Protein AF-A0A5I2CYE4-F1 (afdb_monomer)

Sequence (117 aa):
MRNYPQPGERWQHERGWTVTIIRLIEASPSVALVNPEFSCEVLIRHDSDNQLSSCPLAWFEQRYTHLFDAPLFKPSPAPKGGSGSLTLHPSVVFTRWRERSIRRSAEPDDSHYSKFL

Radius of gyration: 24.16 Å; Cα contacts (8 Å, |Δi|>4): 141; chains: 1; bounding box: 52×53×57 Å

pLDDT: mean 78.98, std 18.14, range [41.69, 98.0]

Structure (mmCIF, N/CA/C/O backbone):
data_AF-A0A5I2CYE4-F1
#
_entry.id   AF-A0A5I2CYE4-F1
#
loop_
_atom_site.group_PDB
_atom_site.id
_atom_site.type_symbol
_atom_site.label_atom_id
_atom_site.label_alt_id
_atom_site.label_comp_id
_atom_site.label_asym_id
_atom_site.label_entity_id
_atom_site.label_seq_id
_atom_site.pdbx_PDB_ins_code
_atom_site.Cartn_x
_atom_site.Cartn_y
_atom_site.Cartn_z
_atom_site.occupancy
_atom_site.B_iso_or_equiv
_atom_site.auth_seq_id
_atom_site.auth_comp_id
_atom_site.auth_asym_id
_atom_site.auth_atom_id
_atom_site.pdbx_PDB_model_num
ATOM 1 N N . MET A 1 1 ? 4.537 18.333 -12.032 1.00 48.41 1 MET A N 1
ATOM 2 C CA . MET A 1 1 ? 5.198 17.663 -10.892 1.00 48.41 1 MET A CA 1
ATOM 3 C C . MET A 1 1 ? 4.385 16.422 -10.586 1.00 48.41 1 MET A C 1
ATOM 5 O O . MET A 1 1 ? 3.169 16.542 -10.519 1.00 48.41 1 MET A O 1
ATOM 9 N N . ARG A 1 2 ? 5.008 15.243 -10.527 1.00 56.91 2 ARG A N 1
ATOM 10 C CA . ARG A 1 2 ? 4.302 13.997 -10.205 1.00 56.91 2 ARG A CA 1
ATOM 11 C C . ARG A 1 2 ? 4.117 13.970 -8.686 1.00 56.91 2 ARG A C 1
ATOM 13 O O . ARG A 1 2 ? 5.110 14.047 -7.969 1.00 56.91 2 ARG A O 1
ATOM 20 N N . ASN A 1 3 ? 2.874 13.958 -8.211 1.00 80.50 3 ASN A N 1
ATOM 21 C CA . ASN A 1 3 ? 2.599 13.861 -6.780 1.00 80.50 3 ASN A CA 1
ATOM 22 C C . ASN A 1 3 ? 2.731 12.395 -6.381 1.00 80.50 3 ASN A C 1
ATOM 24 O O . ASN A 1 3 ? 1.827 11.604 -6.632 1.00 80.50 3 ASN A O 1
ATOM 28 N N . TYR A 1 4 ? 3.884 12.035 -5.825 1.00 88.25 4 TYR A N 1
ATOM 29 C CA . TYR A 1 4 ? 4.082 10.707 -5.265 1.00 88.25 4 TYR A CA 1
ATOM 30 C C . TYR A 1 4 ? 3.306 10.547 -3.953 1.00 88.25 4 TYR A C 1
ATOM 32 O O . TYR A 1 4 ? 3.181 11.535 -3.220 1.00 88.25 4 TYR A O 1
ATOM 40 N N . PRO A 1 5 ? 2.839 9.326 -3.634 1.00 91.75 5 PRO A N 1
ATOM 41 C CA . PRO A 1 5 ? 2.148 9.058 -2.381 1.00 91.75 5 PRO A CA 1
ATOM 42 C C . PRO A 1 5 ? 3.047 9.392 -1.188 1.00 91.75 5 PRO A C 1
ATOM 44 O O . PRO A 1 5 ? 4.213 8.983 -1.132 1.00 91.75 5 PRO A O 1
ATOM 47 N N . GLN A 1 6 ? 2.511 10.149 -0.236 1.00 92.19 6 GLN A N 1
ATOM 48 C CA . GLN A 1 6 ? 3.245 10.616 0.935 1.00 92.19 6 GLN A CA 1
ATOM 49 C C . GLN A 1 6 ? 3.063 9.685 2.138 1.00 92.19 6 GLN A C 1
ATOM 51 O O . GLN A 1 6 ? 1.981 9.131 2.346 1.00 92.19 6 GLN A O 1
ATOM 56 N N . PRO A 1 7 ? 4.094 9.537 2.990 1.00 93.75 7 PRO A N 1
ATOM 57 C CA . PRO A 1 7 ? 3.971 8.852 4.272 1.00 93.75 7 PRO A CA 1
ATOM 58 C C . PRO A 1 7 ? 2.769 9.339 5.088 1.00 93.75 7 PRO A C 1
ATOM 60 O O . PRO A 1 7 ? 2.610 10.533 5.325 1.00 93.75 7 PRO A O 1
ATOM 63 N N . GLY A 1 8 ? 1.957 8.401 5.569 1.00 92.19 8 GLY A N 1
ATOM 64 C CA . GLY A 1 8 ? 0.776 8.659 6.388 1.00 92.19 8 GLY A CA 1
ATOM 65 C C . GLY A 1 8 ? -0.529 8.815 5.608 1.00 92.19 8 GLY A C 1
ATOM 66 O O . GLY A 1 8 ? -1.584 8.740 6.236 1.00 92.19 8 GLY A O 1
ATOM 67 N N . GLU A 1 9 ? -0.489 8.989 4.285 1.00 94.88 9 GLU A N 1
ATOM 68 C CA . GLU A 1 9 ? -1.700 8.991 3.458 1.00 94.88 9 GLU A CA 1
ATOM 69 C C . GLU A 1 9 ? -2.428 7.647 3.537 1.00 94.88 9 GLU A C 1
ATOM 71 O O . GLU A 1 9 ? -1.805 6.586 3.671 1.00 94.88 9 GLU A O 1
ATOM 76 N N . ARG A 1 10 ? -3.756 7.683 3.399 1.00 95.75 10 ARG A N 1
ATOM 77 C CA . ARG A 1 10 ? -4.596 6.488 3.277 1.00 95.75 10 ARG A CA 1
ATOM 78 C C . ARG A 1 10 ? -5.128 6.339 1.866 1.00 95.75 10 ARG A C 1
ATOM 80 O O . ARG A 1 10 ? -5.652 7.281 1.274 1.00 95.75 10 ARG A O 1
ATOM 87 N N . TRP A 1 11 ? -5.045 5.114 1.375 1.00 97.12 11 TRP A N 1
ATOM 88 C CA . TRP A 1 11 ? -5.422 4.726 0.026 1.00 97.12 11 TRP A CA 1
ATOM 89 C C . TRP A 1 11 ? -6.312 3.484 0.065 1.00 97.12 11 TRP A C 1
ATOM 91 O O . TRP A 1 11 ? -6.202 2.658 0.971 1.00 97.12 11 TRP A O 1
ATOM 101 N N . GLN A 1 12 ? -7.191 3.338 -0.922 1.00 97.31 12 GLN A N 1
ATOM 102 C CA . GLN A 1 12 ? -8.087 2.192 -1.061 1.00 97.31 12 GLN A CA 1
ATOM 103 C C . GLN A 1 12 ? -7.785 1.426 -2.338 1.00 97.31 12 GLN A C 1
ATOM 105 O O . GLN A 1 12 ? -7.728 2.012 -3.414 1.00 97.31 12 GLN A O 1
ATOM 110 N N . HIS A 1 13 ? -7.625 0.115 -2.221 1.00 97.19 13 HIS A N 1
ATOM 111 C CA . HIS A 1 13 ? -7.503 -0.768 -3.370 1.00 97.19 13 HIS A CA 1
ATOM 112 C C . HIS A 1 13 ? -8.848 -0.921 -4.088 1.00 97.19 1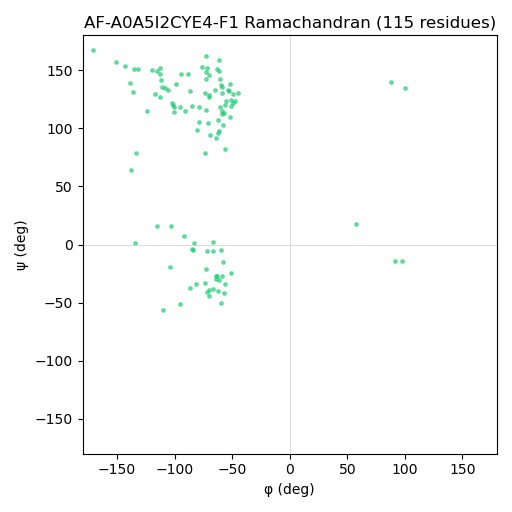3 HIS A C 1
ATOM 114 O O . HIS A 1 13 ? -9.895 -0.928 -3.444 1.00 97.19 13 HIS A O 1
ATOM 120 N N . GLU A 1 14 ? -8.834 -1.183 -5.394 1.00 96.62 14 GLU A N 1
ATOM 121 C CA . GLU A 1 14 ? -10.027 -1.478 -6.214 1.00 96.62 14 GLU A CA 1
ATOM 122 C C . GLU A 1 14 ? -10.945 -2.583 -5.641 1.00 96.62 14 GLU A C 1
ATOM 124 O O . GLU A 1 14 ? -12.141 -2.611 -5.913 1.00 96.62 14 GLU A O 1
ATOM 129 N N . ARG A 1 15 ? -10.404 -3.492 -4.819 1.00 95.50 15 ARG A N 1
ATOM 130 C CA . ARG A 1 15 ? -11.155 -4.575 -4.150 1.00 95.50 15 ARG A CA 1
ATOM 131 C C . ARG A 1 15 ? -11.677 -4.197 -2.755 1.00 95.50 15 ARG A C 1
ATOM 133 O O . ARG A 1 15 ? -12.174 -5.056 -2.036 1.00 95.50 15 ARG A O 1
ATOM 140 N N . GLY A 1 16 ? -11.548 -2.934 -2.358 1.00 95.06 16 GLY A N 1
ATOM 141 C CA . GLY A 1 16 ? -12.200 -2.354 -1.184 1.00 95.06 16 GLY A CA 1
ATOM 142 C C . GLY A 1 16 ? -11.359 -2.266 0.091 1.00 95.06 16 GLY A C 1
ATOM 143 O O . GLY A 1 16 ? -11.750 -1.524 0.991 1.00 95.06 16 GLY A O 1
ATOM 144 N N . TRP A 1 17 ? -10.213 -2.949 0.192 1.00 95.25 17 TRP A N 1
ATOM 145 C CA . TRP A 1 17 ? -9.347 -2.836 1.374 1.00 95.25 17 TRP A CA 1
ATOM 146 C C . TRP A 1 17 ? -8.549 -1.530 1.391 1.00 95.25 17 TRP A C 1
ATOM 148 O O . TRP A 1 17 ? -8.235 -0.964 0.342 1.00 95.25 17 TRP A O 1
ATOM 158 N N . THR A 1 18 ? -8.201 -1.063 2.591 1.00 97.25 18 THR A N 1
ATOM 159 C CA . THR A 1 18 ? -7.484 0.198 2.800 1.00 97.25 18 THR A CA 1
ATOM 160 C C . THR A 1 18 ? -6.081 -0.027 3.336 1.00 97.25 18 THR A C 1
ATOM 162 O O . THR A 1 18 ? -5.811 -0.964 4.093 1.00 97.25 18 THR A O 1
ATOM 165 N N . VAL A 1 19 ? -5.180 0.855 2.923 1.00 97.31 19 VAL A N 1
ATOM 166 C CA . VAL A 1 19 ? -3.772 0.823 3.298 1.00 97.31 19 VAL A CA 1
ATOM 167 C C . VAL A 1 19 ? -3.298 2.215 3.681 1.00 97.31 19 V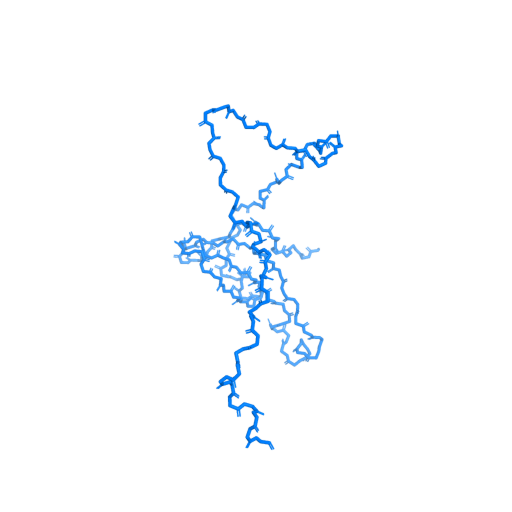AL A C 1
ATOM 169 O O . VAL A 1 19 ? -3.780 3.222 3.160 1.00 97.31 19 VAL A O 1
ATOM 172 N N . THR A 1 20 ? -2.316 2.262 4.570 1.00 97.19 20 THR A N 1
ATOM 173 C CA . THR A 1 20 ? -1.595 3.480 4.935 1.00 97.19 20 THR A CA 1
ATOM 174 C C . THR A 1 20 ? -0.202 3.455 4.309 1.00 97.19 20 THR A C 1
ATOM 176 O O . THR A 1 20 ? 0.515 2.455 4.427 1.00 97.19 20 THR A O 1
ATOM 179 N N . ILE A 1 21 ? 0.214 4.553 3.680 1.00 96.88 21 ILE A N 1
ATOM 180 C CA . ILE A 1 21 ? 1.568 4.700 3.136 1.00 96.88 21 ILE A CA 1
ATOM 181 C C . ILE A 1 21 ? 2.565 4.830 4.284 1.00 96.88 21 ILE A C 1
ATOM 183 O O . ILE A 1 21 ? 2.407 5.670 5.169 1.00 96.88 21 ILE A O 1
ATOM 187 N N . ILE A 1 22 ? 3.624 4.027 4.267 1.00 96.44 22 ILE A N 1
ATOM 188 C CA . ILE A 1 22 ? 4.715 4.136 5.239 1.00 96.44 22 ILE A CA 1
ATOM 189 C C . ILE A 1 22 ? 5.849 4.985 4.675 1.00 96.44 22 ILE A C 1
ATOM 191 O O . ILE A 1 22 ? 6.305 5.910 5.341 1.00 96.44 22 ILE A O 1
ATOM 195 N N . ARG A 1 23 ? 6.316 4.666 3.464 1.00 95.38 23 ARG A N 1
ATOM 196 C CA . ARG A 1 23 ? 7.338 5.426 2.726 1.00 95.38 23 ARG A CA 1
ATOM 197 C C . ARG A 1 23 ? 7.480 4.913 1.298 1.00 95.38 23 ARG A C 1
ATOM 199 O O . ARG A 1 23 ? 7.058 3.799 0.994 1.00 95.38 23 ARG A O 1
ATOM 206 N N . LEU A 1 24 ? 8.177 5.689 0.480 1.00 94.94 24 LEU A N 1
ATOM 207 C CA . LEU A 1 24 ? 8.736 5.238 -0.789 1.00 94.94 24 LEU A CA 1
ATOM 208 C C . LEU A 1 24 ? 10.131 4.651 -0.571 1.00 94.94 24 LEU A C 1
ATOM 210 O O . LEU A 1 24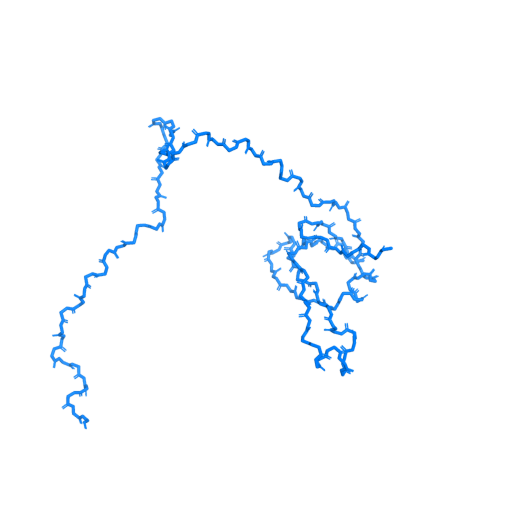 ? 10.869 5.080 0.321 1.00 94.94 24 LEU A O 1
ATOM 214 N N . ILE A 1 25 ? 10.472 3.653 -1.374 1.00 94.06 25 ILE A N 1
ATOM 215 C CA . ILE A 1 25 ? 11.779 3.009 -1.400 1.00 94.06 25 ILE A CA 1
ATOM 216 C C . ILE A 1 25 ? 12.288 3.112 -2.831 1.00 94.06 25 ILE A C 1
ATOM 218 O O . ILE A 1 25 ? 11.704 2.533 -3.742 1.00 94.06 25 ILE A O 1
ATOM 222 N N . GLU A 1 26 ? 13.371 3.855 -3.020 1.00 93.38 26 GLU A N 1
ATOM 223 C CA . GLU A 1 26 ? 14.059 3.924 -4.306 1.00 93.38 26 GLU A CA 1
ATOM 224 C C . GLU A 1 26 ? 15.070 2.779 -4.402 1.00 93.38 26 GLU A C 1
ATOM 226 O O . GLU A 1 26 ? 15.838 2.519 -3.469 1.00 93.38 26 GLU A O 1
ATOM 231 N N . ALA A 1 27 ? 15.054 2.075 -5.529 1.00 90.31 27 ALA A N 1
ATOM 232 C CA . ALA A 1 27 ? 16.037 1.054 -5.842 1.00 90.31 27 ALA A CA 1
ATOM 233 C C . ALA A 1 27 ? 17.392 1.689 -6.185 1.00 90.31 27 ALA A C 1
ATOM 235 O O . ALA A 1 27 ? 17.498 2.869 -6.525 1.00 90.31 27 ALA A O 1
ATOM 236 N N . SER A 1 28 ? 18.457 0.886 -6.138 1.00 92.31 28 SER A N 1
ATOM 237 C CA . SER A 1 28 ? 19.763 1.359 -6.592 1.00 92.31 28 SER A CA 1
ATOM 238 C C . SER A 1 28 ? 19.735 1.690 -8.096 1.00 92.31 28 SER A C 1
ATOM 240 O O . SER A 1 28 ? 19.004 1.048 -8.859 1.00 92.31 28 SER A O 1
ATOM 242 N N . PRO A 1 29 ? 20.570 2.635 -8.567 1.00 89.62 29 PRO A N 1
ATOM 243 C CA . PRO A 1 29 ? 20.582 3.036 -9.975 1.00 89.62 29 PRO A CA 1
ATOM 244 C C . PRO A 1 29 ? 20.822 1.879 -10.953 1.00 89.62 29 PRO A C 1
ATOM 246 O O . PRO A 1 29 ? 20.252 1.860 -12.038 1.00 89.62 29 PRO A O 1
ATOM 249 N N . SER A 1 30 ? 21.634 0.889 -10.569 1.00 90.88 30 SER A N 1
ATOM 250 C CA . SER A 1 30 ? 21.887 -0.299 -11.391 1.00 90.88 30 SER A CA 1
ATOM 251 C C . SER A 1 30 ? 20.647 -1.179 -11.553 1.00 90.88 30 SER A C 1
ATOM 253 O O . SER A 1 30 ? 20.400 -1.685 -12.644 1.00 90.88 30 SER A O 1
ATOM 255 N N . VAL A 1 31 ? 19.842 -1.329 -10.497 1.00 84.88 31 VAL A N 1
ATOM 256 C CA . VAL A 1 31 ? 18.578 -2.079 -10.545 1.00 84.88 31 VAL A CA 1
ATOM 257 C C . VAL A 1 31 ? 17.548 -1.326 -11.379 1.00 84.88 31 VAL A C 1
ATOM 259 O O . VAL A 1 31 ? 16.914 -1.929 -12.242 1.00 84.88 31 VAL A O 1
ATOM 262 N N . ALA A 1 32 ? 17.437 -0.010 -11.190 1.00 89.31 32 ALA A N 1
ATOM 263 C CA . ALA A 1 32 ? 16.527 0.832 -11.962 1.00 89.31 32 ALA A CA 1
ATOM 264 C C . ALA A 1 32 ? 16.837 0.824 -13.472 1.00 89.31 32 ALA A C 1
ATOM 266 O O . ALA A 1 32 ? 15.922 0.944 -14.283 1.00 89.31 32 ALA A O 1
ATOM 267 N N . LEU A 1 33 ? 18.107 0.652 -13.857 1.00 90.75 33 LEU A N 1
ATOM 268 C CA . LEU A 1 33 ? 18.526 0.604 -15.261 1.00 90.75 33 LEU A CA 1
ATOM 269 C C . LEU A 1 33 ? 18.126 -0.707 -15.955 1.00 90.75 33 LEU A C 1
ATOM 271 O O . LEU A 1 33 ? 17.824 -0.699 -17.145 1.00 90.75 33 LEU A O 1
ATOM 275 N N . VAL A 1 34 ? 18.104 -1.820 -15.215 1.00 92.69 34 VAL A N 1
ATOM 276 C CA . VAL A 1 34 ? 17.703 -3.138 -15.739 1.00 92.69 34 VAL A CA 1
ATOM 277 C C . VAL A 1 34 ? 16.187 -3.336 -15.653 1.00 92.69 34 VAL A C 1
ATOM 279 O O . VAL A 1 34 ? 15.600 -3.903 -16.567 1.00 92.69 34 VAL A O 1
ATOM 282 N N . ASN A 1 35 ? 15.552 -2.846 -14.584 1.00 88.56 35 ASN A N 1
ATOM 283 C CA . ASN A 1 35 ? 14.128 -3.021 -14.299 1.00 88.56 35 ASN A CA 1
ATOM 284 C C . ASN A 1 35 ? 13.491 -1.684 -13.879 1.00 88.56 35 ASN A C 1
ATOM 286 O O . ASN A 1 35 ? 13.258 -1.453 -12.687 1.00 88.56 35 ASN A O 1
ATOM 290 N N . PRO A 1 36 ? 13.179 -0.793 -14.837 1.00 86.81 36 PRO A N 1
ATOM 291 C CA . PRO A 1 36 ? 12.671 0.543 -14.530 1.00 86.81 36 PRO A CA 1
ATOM 292 C C . PRO A 1 36 ? 11.319 0.528 -13.803 1.00 86.81 36 PRO A C 1
ATOM 294 O O . PRO A 1 36 ? 11.041 1.429 -13.014 1.00 86.81 36 PRO A O 1
ATOM 297 N N . GLU A 1 37 ? 10.499 -0.509 -13.994 1.00 86.38 37 GLU A N 1
ATOM 298 C CA . GLU A 1 37 ? 9.210 -0.667 -13.300 1.00 86.38 37 GLU A CA 1
ATOM 299 C C . GLU A 1 37 ? 9.361 -0.840 -11.780 1.00 86.38 37 GLU A C 1
ATOM 301 O O . GLU A 1 37 ? 8.478 -0.435 -11.027 1.00 86.38 37 GLU A O 1
ATOM 306 N N . PHE A 1 38 ? 10.498 -1.380 -11.332 1.00 86.12 38 PHE A N 1
ATOM 307 C CA . PHE A 1 38 ? 10.838 -1.606 -9.923 1.00 86.12 38 PHE A CA 1
ATOM 308 C C . PHE A 1 38 ? 11.833 -0.564 -9.393 1.00 86.12 38 PHE A C 1
ATOM 310 O O . PHE A 1 38 ? 12.451 -0.755 -8.349 1.00 86.12 38 PHE A O 1
ATOM 317 N N . SER A 1 39 ? 12.011 0.550 -10.110 1.00 91.12 39 SER A N 1
ATOM 318 C CA . SER A 1 39 ? 12.886 1.643 -9.670 1.00 91.12 39 SER A CA 1
ATOM 319 C C . SER A 1 39 ? 12.404 2.303 -8.376 1.00 91.12 39 SER A C 1
ATOM 321 O O . SER A 1 39 ? 13.227 2.759 -7.584 1.00 91.12 39 SER A O 1
ATOM 323 N N . CYS A 1 40 ? 11.089 2.307 -8.141 1.00 93.06 40 CYS A N 1
ATOM 324 C CA . CYS A 1 40 ? 10.465 2.828 -6.932 1.00 93.06 40 CYS A CA 1
ATOM 325 C C . CYS A 1 40 ? 9.381 1.872 -6.434 1.00 93.06 40 CYS A C 1
ATOM 327 O O . CYS A 1 40 ? 8.472 1.496 -7.179 1.00 93.06 40 CYS A O 1
ATOM 329 N N . GLU A 1 41 ? 9.429 1.555 -5.146 1.00 95.12 41 GLU A N 1
ATOM 330 C CA . GLU A 1 41 ? 8.405 0.783 -4.454 1.00 95.12 41 GLU A CA 1
ATOM 331 C C . GLU A 1 41 ? 7.716 1.614 -3.376 1.00 95.12 41 GLU A C 1
ATOM 333 O O . GLU A 1 41 ? 8.311 2.483 -2.736 1.00 95.12 41 GLU A O 1
ATOM 338 N N . VAL A 1 42 ? 6.444 1.310 -3.145 1.00 96.56 42 VAL A N 1
ATOM 339 C CA . VAL A 1 42 ? 5.650 1.872 -2.058 1.00 96.56 42 VAL A CA 1
ATOM 340 C C . VAL A 1 42 ? 5.583 0.834 -0.950 1.00 96.56 42 VAL A C 1
ATOM 342 O O . VAL A 1 42 ? 5.073 -0.268 -1.154 1.00 96.56 42 VAL A O 1
ATOM 345 N N . LEU A 1 43 ? 6.083 1.186 0.234 1.00 97.50 43 LEU A N 1
ATOM 346 C CA . LEU A 1 43 ? 5.880 0.392 1.438 1.00 97.50 43 LEU A CA 1
ATOM 347 C C . LEU A 1 43 ? 4.543 0.785 2.064 1.00 97.50 43 LEU A C 1
ATOM 349 O O . LEU A 1 43 ? 4.357 1.934 2.474 1.00 97.50 43 LEU A O 1
ATOM 353 N N . ILE A 1 44 ? 3.639 -0.181 2.170 1.00 97.38 44 ILE A N 1
ATOM 354 C CA . ILE A 1 44 ? 2.279 0.005 2.670 1.00 97.38 44 ILE A CA 1
ATOM 355 C C . ILE A 1 44 ? 2.025 -0.843 3.912 1.00 97.38 44 ILE A C 1
ATOM 357 O O . ILE A 1 44 ? 2.589 -1.927 4.073 1.00 97.38 44 ILE A O 1
ATOM 361 N N . ARG A 1 45 ? 1.140 -0.348 4.777 1.00 98.00 45 ARG A N 1
ATOM 362 C CA . ARG A 1 45 ? 0.566 -1.096 5.896 1.00 98.00 45 ARG A CA 1
ATOM 363 C C . ARG A 1 45 ? -0.916 -1.324 5.651 1.00 98.00 45 ARG A C 1
ATOM 365 O O . ARG A 1 45 ? -1.640 -0.360 5.426 1.00 98.00 45 ARG A O 1
ATOM 372 N N . HIS A 1 46 ? -1.355 -2.572 5.734 1.00 96.94 46 HIS A N 1
ATOM 373 C CA . HIS A 1 46 ? -2.767 -2.941 5.648 1.00 96.94 46 HIS A CA 1
ATOM 374 C C . HIS A 1 46 ? -3.493 -2.546 6.929 1.00 96.94 46 HIS A C 1
ATOM 376 O O . HIS A 1 46 ? -3.040 -2.860 8.028 1.00 96.94 46 HIS A O 1
ATOM 382 N N . ASP A 1 47 ? -4.623 -1.856 6.804 1.00 94.25 47 ASP A N 1
ATOM 383 C CA . ASP A 1 47 ? -5.358 -1.374 7.978 1.00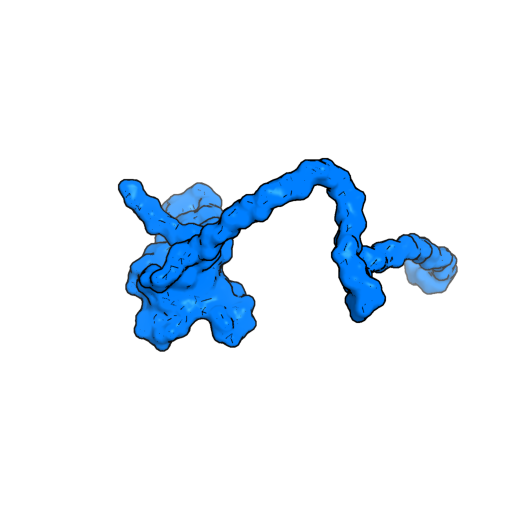 94.25 47 ASP A CA 1
ATOM 384 C C . ASP A 1 47 ? -6.079 -2.511 8.729 1.00 94.25 47 ASP A C 1
ATOM 386 O O . ASP A 1 47 ? -6.394 -2.369 9.909 1.00 94.25 47 ASP A O 1
ATOM 390 N N . SER A 1 48 ? -6.337 -3.640 8.059 1.00 94.25 48 SER A N 1
ATOM 391 C CA . SER A 1 48 ? -7.051 -4.794 8.619 1.00 94.25 48 SER A CA 1
ATOM 392 C C . SER A 1 48 ? -6.244 -5.577 9.651 1.00 94.25 48 SER A C 1
ATOM 394 O O . SER A 1 48 ? -6.795 -6.028 10.651 1.00 94.25 48 SER A O 1
ATOM 396 N N . ASP A 1 49 ? -4.953 -5.773 9.401 1.00 95.56 49 ASP A N 1
ATOM 397 C CA . ASP A 1 49 ? -4.088 -6.673 10.173 1.00 95.56 49 ASP A CA 1
ATOM 398 C C . ASP A 1 49 ? -2.732 -6.048 10.534 1.00 95.56 49 ASP A C 1
ATOM 400 O O . ASP A 1 49 ? -1.905 -6.685 11.186 1.00 95.56 49 ASP A O 1
ATOM 404 N N . ASN A 1 50 ? -2.505 -4.788 10.151 1.00 93.25 50 ASN A N 1
ATOM 405 C CA . ASN A 1 50 ? -1.238 -4.076 10.293 1.0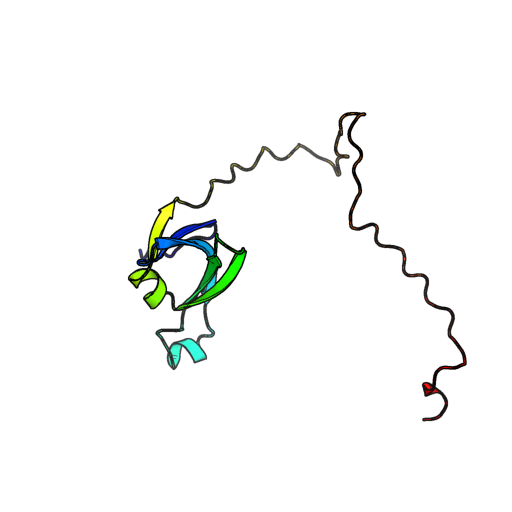0 93.25 50 ASN A CA 1
ATOM 406 C C . ASN A 1 50 ? -0.041 -4.760 9.610 1.00 93.25 50 ASN A C 1
ATOM 408 O O . ASN A 1 50 ? 1.104 -4.417 9.922 1.00 93.25 50 ASN A O 1
ATOM 412 N N . GLN A 1 51 ? -0.266 -5.687 8.672 1.00 96.69 51 GLN A N 1
ATOM 413 C CA . GLN A 1 51 ? 0.827 -6.294 7.921 1.00 96.69 51 GLN A CA 1
ATOM 414 C C . GLN A 1 51 ? 1.459 -5.289 6.962 1.00 96.69 51 GLN A C 1
ATOM 416 O O . GLN A 1 51 ? 0.795 -4.412 6.405 1.00 96.69 51 GLN A O 1
ATOM 421 N N . LEU A 1 52 ? 2.771 -5.426 6.773 1.00 97.19 52 LEU A N 1
ATOM 422 C CA . LEU A 1 52 ? 3.538 -4.616 5.837 1.00 97.19 52 LEU A CA 1
ATOM 423 C C . LEU A 1 52 ? 3.746 -5.386 4.539 1.00 97.19 52 LEU A C 1
ATOM 425 O O . LEU A 1 52 ? 4.089 -6.565 4.555 1.00 97.19 52 LEU A O 1
ATOM 429 N N . SER A 1 53 ? 3.600 -4.691 3.420 1.00 96.31 53 SER A N 1
ATOM 430 C CA . SER A 1 53 ? 3.952 -5.213 2.099 1.00 96.31 53 SER A CA 1
ATOM 431 C C . SER A 1 53 ? 4.541 -4.097 1.245 1.00 96.31 53 SER A C 1
ATOM 433 O O . SER A 1 53 ? 4.257 -2.922 1.488 1.00 96.31 53 SER A O 1
ATOM 435 N N . SER A 1 54 ? 5.382 -4.446 0.274 1.00 95.12 54 SER A N 1
ATOM 436 C CA . SER A 1 54 ? 5.861 -3.506 -0.738 1.00 95.12 54 SER A CA 1
ATOM 437 C C . SER A 1 54 ? 5.305 -3.873 -2.107 1.00 95.12 54 SER A C 1
ATOM 439 O O . SER A 1 54 ? 4.965 -5.028 -2.373 1.00 95.12 54 SER A O 1
ATOM 441 N N . CYS A 1 55 ? 5.158 -2.869 -2.963 1.00 94.75 55 CYS A N 1
ATOM 442 C CA . 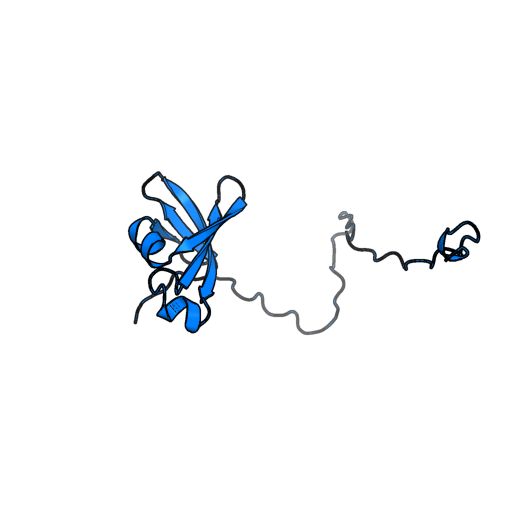CYS A 1 55 ? 4.752 -3.069 -4.346 1.00 94.75 55 CYS A CA 1
ATOM 443 C C . CYS A 1 55 ? 5.321 -1.965 -5.247 1.00 94.75 55 CYS A C 1
ATOM 445 O O . CYS A 1 55 ? 5.615 -0.872 -4.752 1.00 94.75 55 CYS A O 1
ATOM 447 N N . PRO A 1 56 ? 5.464 -2.218 -6.560 1.00 95.50 56 PRO A N 1
ATOM 448 C CA . PRO A 1 56 ? 5.937 -1.211 -7.501 1.00 95.50 56 PRO A CA 1
ATOM 449 C C . PRO A 1 56 ? 5.015 0.004 -7.524 1.00 95.50 56 PRO A C 1
ATOM 451 O O . PRO A 1 56 ? 3.790 -0.137 -7.582 1.00 95.50 56 PRO A O 1
ATOM 454 N N . LEU A 1 57 ? 5.599 1.201 -7.544 1.00 94.88 57 LEU A N 1
ATOM 455 C CA . LEU A 1 57 ? 4.845 2.452 -7.548 1.00 94.88 57 LEU A CA 1
ATOM 456 C C . LEU A 1 57 ? 3.862 2.541 -8.722 1.00 94.88 57 LEU A C 1
ATOM 458 O O . LEU A 1 57 ? 2.720 2.947 -8.535 1.00 94.88 57 LEU A O 1
ATOM 462 N N . ALA A 1 58 ? 4.276 2.110 -9.916 1.00 93.19 58 ALA A N 1
ATOM 463 C CA . ALA A 1 58 ? 3.411 2.128 -11.094 1.00 93.19 58 ALA A CA 1
ATOM 464 C C . ALA A 1 58 ? 2.168 1.239 -10.917 1.00 93.19 58 ALA A C 1
ATOM 466 O O . ALA A 1 58 ? 1.069 1.626 -11.304 1.00 93.19 58 ALA A O 1
ATOM 467 N N . TRP A 1 59 ? 2.330 0.065 -10.301 1.00 94.75 59 TRP A N 1
ATOM 468 C CA . TRP A 1 59 ? 1.212 -0.832 -10.011 1.00 94.75 59 TRP A CA 1
ATOM 469 C C . TRP A 1 59 ? 0.303 -0.255 -8.920 1.00 94.75 59 TRP A C 1
ATOM 471 O O . TRP A 1 59 ? -0.922 -0.328 -9.025 1.00 94.75 59 TRP A O 1
ATOM 481 N N . PHE A 1 60 ? 0.896 0.366 -7.899 1.00 95.69 60 PHE A N 1
ATOM 482 C CA . PHE A 1 60 ? 0.159 1.034 -6.832 1.00 95.69 60 PHE A CA 1
ATOM 483 C C . PHE A 1 60 ? -0.742 2.156 -7.374 1.00 95.69 60 PHE A C 1
ATOM 485 O O . PHE A 1 60 ? -1.943 2.142 -7.114 1.00 95.69 60 PHE A O 1
ATOM 492 N N . GLU A 1 61 ? -0.195 3.063 -8.194 1.00 93.75 61 GLU A N 1
ATOM 493 C CA . GLU A 1 61 ? -0.940 4.172 -8.818 1.00 93.75 61 GLU A CA 1
ATOM 494 C C . GLU A 1 61 ? -2.116 3.690 -9.690 1.00 93.75 61 GLU A C 1
ATOM 496 O O . GLU A 1 61 ? -3.098 4.409 -9.852 1.00 93.75 61 GLU A O 1
ATOM 501 N N . GLN A 1 62 ? -2.041 2.477 -10.249 1.00 95.25 62 GLN A N 1
ATOM 502 C CA . GLN A 1 62 ? -3.110 1.903 -11.075 1.00 95.25 62 GLN A CA 1
ATOM 503 C C . GLN A 1 62 ? -4.246 1.280 -10.261 1.00 95.25 62 GLN A C 1
ATOM 505 O O . GLN A 1 62 ? -5.389 1.266 -10.713 1.00 95.25 62 GLN A O 1
ATOM 510 N N . ARG A 1 63 ? -3.931 0.688 -9.104 1.00 96.56 63 ARG A N 1
ATOM 511 C CA . ARG A 1 63 ? -4.866 -0.163 -8.346 1.00 96.56 63 ARG A CA 1
ATOM 512 C C . ARG A 1 63 ? -5.454 0.510 -7.121 1.00 96.56 63 ARG A C 1
ATOM 514 O O . ARG A 1 63 ? -6.463 0.034 -6.599 1.00 96.56 63 ARG A O 1
ATOM 521 N N . TYR A 1 64 ? -4.812 1.570 -6.646 1.00 96.62 64 TYR A N 1
ATOM 522 C CA . TYR A 1 64 ? -5.219 2.283 -5.451 1.00 96.62 64 TYR A CA 1
ATOM 523 C C . TYR A 1 64 ? -5.734 3.674 -5.785 1.00 96.62 64 TYR A C 1
ATOM 525 O O . TYR A 1 64 ? -5.191 4.383 -6.625 1.00 96.62 64 TYR A O 1
ATOM 533 N N . THR A 1 65 ? -6.774 4.080 -5.067 1.00 96.31 65 THR A N 1
ATOM 534 C CA . THR A 1 65 ? -7.327 5.433 -5.116 1.00 96.31 65 THR A CA 1
ATOM 535 C C . THR A 1 65 ? -7.035 6.139 -3.799 1.00 96.31 65 THR A C 1
ATOM 537 O O . THR A 1 65 ? -7.181 5.548 -2.725 1.00 96.31 65 THR A O 1
ATOM 540 N N . HIS A 1 66 ? -6.605 7.395 -3.874 1.00 95.31 66 HIS A N 1
ATOM 541 C CA . HIS A 1 66 ? -6.344 8.219 -2.699 1.00 95.31 66 HIS A CA 1
ATOM 542 C C . HIS A 1 66 ? -7.644 8.473 -1.921 1.00 95.31 66 HIS A C 1
ATOM 544 O O . HIS A 1 66 ? -8.658 8.830 -2.523 1.00 95.31 66 HIS A O 1
ATOM 550 N N . LEU A 1 67 ? -7.614 8.304 -0.595 1.00 92.75 67 LEU A N 1
ATOM 551 C CA . LEU A 1 67 ? -8.755 8.588 0.282 1.00 92.75 67 LEU A CA 1
ATOM 552 C C . LEU A 1 67 ? -8.516 9.807 1.171 1.00 92.75 67 LEU A C 1
ATOM 554 O O . LEU A 1 67 ? -9.329 10.728 1.178 1.00 92.75 67 LEU A O 1
ATOM 558 N N . PHE A 1 68 ? -7.434 9.791 1.950 1.00 90.31 68 PHE A N 1
ATOM 559 C CA . PHE A 1 68 ? -7.155 10.822 2.945 1.00 90.31 68 PHE A CA 1
ATOM 560 C C . PHE A 1 68 ? -5.681 11.194 2.948 1.00 90.31 68 PHE A C 1
ATOM 562 O O . PHE A 1 68 ? -4.817 10.312 2.943 1.00 90.31 68 PHE A O 1
ATOM 569 N N . ASP A 1 69 ? -5.431 12.495 3.071 1.00 88.88 69 ASP A N 1
ATOM 570 C CA . ASP A 1 69 ? -4.091 13.031 3.262 1.00 88.88 69 ASP A CA 1
ATOM 571 C C . ASP A 1 69 ? -3.472 12.506 4.563 1.00 88.88 69 ASP A C 1
ATOM 573 O O . ASP A 1 69 ? -4.169 12.114 5.511 1.00 88.88 69 ASP A O 1
ATOM 577 N N . ALA A 1 70 ? -2.142 12.548 4.630 1.00 80.75 70 ALA A N 1
ATOM 578 C CA . ALA A 1 70 ? -1.426 12.235 5.854 1.00 80.75 70 ALA A CA 1
ATOM 579 C C . ALA A 1 70 ? -1.953 13.093 7.018 1.00 80.75 70 ALA A C 1
ATOM 581 O O . ALA A 1 70 ? -2.105 14.312 6.863 1.00 80.75 70 ALA A O 1
ATOM 582 N N . PRO A 1 71 ? -2.228 12.502 8.198 1.00 76.31 71 PRO A N 1
ATOM 583 C CA . PRO A 1 71 ? -2.684 13.273 9.339 1.00 76.31 71 PRO A CA 1
ATOM 584 C C . PRO A 1 71 ? -1.655 14.360 9.637 1.00 76.31 71 PRO A C 1
ATOM 586 O O . PRO A 1 71 ? -0.488 14.075 9.913 1.00 76.31 71 PRO A O 1
ATOM 589 N N . LEU A 1 72 ? -2.102 15.616 9.570 1.00 70.06 72 LEU A N 1
ATOM 590 C CA . LEU A 1 72 ? -1.291 16.772 9.915 1.00 70.06 72 LEU A CA 1
ATOM 591 C C . LEU A 1 72 ? -0.912 16.652 11.390 1.00 70.06 72 LEU A C 1
ATOM 593 O O . LEU A 1 72 ? -1.669 17.054 12.277 1.00 70.06 72 LEU A O 1
ATOM 597 N N . PHE A 1 73 ? 0.273 16.109 11.665 1.00 55.94 73 PHE A N 1
ATOM 598 C CA . PHE A 1 73 ? 0.914 16.298 12.952 1.00 55.94 73 PHE A CA 1
ATOM 599 C C . PHE A 1 73 ? 1.203 17.787 13.067 1.00 55.94 73 PHE A C 1
ATOM 601 O O . PHE A 1 73 ? 2.239 18.276 12.624 1.00 55.94 73 PHE A O 1
ATOM 608 N N . LYS A 1 74 ? 0.264 18.533 13.654 1.00 54.78 74 LYS A N 1
ATOM 609 C CA . LYS A 1 74 ? 0.584 19.840 14.211 1.00 54.78 74 LYS A CA 1
ATOM 610 C C . LYS A 1 74 ? 1.660 19.556 15.254 1.00 54.78 74 LYS A C 1
ATOM 612 O O . LYS A 1 74 ? 1.353 18.833 16.208 1.00 54.78 74 LYS A O 1
ATOM 617 N N . PRO A 1 75 ? 2.907 20.032 15.084 1.00 47.78 75 PRO A N 1
ATOM 618 C CA . PRO A 1 75 ? 3.875 19.919 16.153 1.00 47.78 75 PRO A CA 1
ATOM 619 C C . PRO A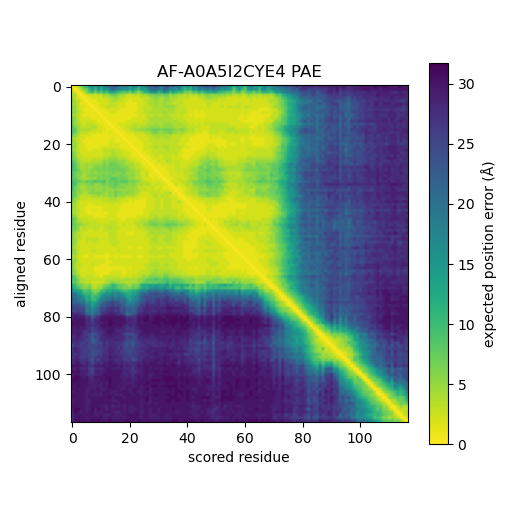 1 75 ? 3.243 20.619 17.351 1.00 47.78 75 PRO A C 1
ATOM 621 O O . PRO A 1 75 ? 2.971 21.820 17.310 1.00 47.78 75 PRO A O 1
ATOM 624 N N . SER A 1 76 ? 2.916 19.845 18.387 1.00 50.62 76 SER A N 1
ATOM 625 C CA . SER A 1 76 ? 2.571 20.428 19.676 1.00 50.62 76 SER A CA 1
ATOM 626 C C . SER A 1 76 ? 3.726 21.364 20.031 1.00 50.62 76 SER A C 1
ATOM 628 O O . SER A 1 76 ? 4.878 20.953 19.833 1.00 50.62 76 SER A O 1
ATOM 630 N N . PRO A 1 77 ? 3.471 22.616 20.456 1.00 53.53 77 PRO A N 1
ATOM 631 C CA . PRO A 1 77 ? 4.544 23.536 20.793 1.00 53.53 77 PRO A CA 1
ATOM 632 C C . PRO A 1 77 ? 5.515 22.811 21.719 1.00 53.53 77 PRO A C 1
ATOM 634 O O . PRO A 1 77 ? 5.106 22.267 22.747 1.00 53.53 77 PRO A O 1
ATOM 637 N N . ALA A 1 78 ? 6.779 22.734 21.295 1.00 52.69 78 ALA A N 1
ATOM 638 C CA . ALA A 1 78 ? 7.812 22.073 22.069 1.00 52.69 78 ALA A CA 1
ATOM 639 C C . ALA A 1 78 ? 7.759 22.651 23.491 1.00 52.69 78 ALA A C 1
ATOM 641 O O . ALA A 1 78 ? 7.811 23.882 23.630 1.00 52.69 78 ALA A O 1
ATOM 642 N N . PRO A 1 79 ? 7.611 21.824 24.542 1.00 52.78 79 PRO A N 1
ATOM 643 C CA . PRO A 1 79 ? 7.730 22.335 25.893 1.00 52.78 79 PRO A CA 1
ATOM 644 C C . PRO A 1 79 ? 9.091 23.026 25.983 1.00 52.78 79 PRO A C 1
ATOM 646 O O . PRO A 1 79 ? 10.123 22.453 25.622 1.00 52.78 79 PRO A O 1
ATOM 649 N N . LYS A 1 80 ? 9.082 24.306 26.366 1.00 52.72 80 LYS A N 1
ATOM 650 C CA . LYS A 1 80 ? 10.301 25.087 26.568 1.00 52.72 80 LYS A CA 1
ATOM 651 C C . LYS A 1 80 ? 11.110 24.425 27.682 1.00 52.72 80 LYS A C 1
ATOM 653 O O . LYS A 1 80 ? 10.876 24.687 28.853 1.00 52.72 80 LYS A O 1
ATOM 658 N N . GLY A 1 81 ? 12.084 23.615 27.287 1.00 44.41 81 GLY A N 1
ATOM 659 C CA . GLY A 1 81 ? 13.172 23.176 28.144 1.00 44.41 81 GLY A CA 1
ATOM 660 C C . GLY A 1 81 ? 12.902 21.913 28.960 1.00 44.41 81 GLY A C 1
ATOM 661 O O . GLY A 1 81 ? 11.852 21.725 29.565 1.00 44.41 81 GLY A O 1
ATOM 662 N N . GLY A 1 82 ? 13.949 21.095 29.033 1.00 41.69 82 GLY A N 1
ATOM 663 C CA . GLY A 1 82 ? 14.151 20.140 30.110 1.00 41.69 82 GLY A CA 1
ATOM 664 C C . GLY A 1 82 ? 13.764 18.710 29.768 1.00 41.69 82 GLY A C 1
ATOM 665 O O . GLY A 1 82 ? 12.694 18.428 29.242 1.00 41.69 82 GLY A O 1
ATOM 666 N N . SER A 1 83 ? 14.654 17.793 30.139 1.00 54.94 83 SER A N 1
ATOM 667 C CA . SER A 1 83 ? 14.326 16.401 30.438 1.00 54.94 83 SER A CA 1
ATOM 668 C C . SER A 1 83 ? 13.254 16.395 31.542 1.00 54.94 83 SER A C 1
ATOM 670 O O . SER A 1 83 ? 13.566 16.389 32.730 1.00 54.94 83 SER A O 1
ATOM 672 N N . GLY A 1 84 ? 11.993 16.576 31.152 1.00 45.94 84 GLY A N 1
ATOM 673 C CA . GLY A 1 84 ? 10.874 16.838 32.047 1.00 45.94 84 GLY A CA 1
ATOM 674 C C . GLY A 1 84 ? 10.146 15.550 32.390 1.00 45.94 84 GLY A C 1
ATOM 675 O O . GLY A 1 84 ? 9.610 14.880 31.509 1.00 45.94 84 GLY A O 1
ATOM 676 N N . SER A 1 85 ? 10.143 15.215 33.678 1.00 58.62 85 SER A N 1
ATOM 677 C CA . SER A 1 85 ? 9.280 14.197 34.274 1.00 58.62 85 SER A CA 1
ATOM 678 C C . SER A 1 85 ? 7.845 14.341 33.757 1.00 58.62 85 SER A C 1
ATOM 680 O O . SER A 1 85 ? 7.291 15.441 33.779 1.00 58.62 85 SER A O 1
ATOM 682 N N . LEU A 1 86 ? 7.238 13.244 33.301 1.00 60.09 86 LEU A N 1
ATOM 683 C CA . LEU A 1 86 ? 5.805 13.208 33.018 1.00 60.09 86 LEU A CA 1
ATOM 684 C C . LEU A 1 86 ? 5.076 13.547 34.325 1.00 60.09 86 LEU A C 1
ATOM 686 O O . LEU A 1 86 ? 5.138 12.778 35.283 1.00 60.09 86 LEU A O 1
ATOM 690 N N . THR A 1 87 ? 4.405 14.696 34.392 1.00 66.19 87 THR A N 1
ATOM 691 C CA . THR A 1 87 ? 3.531 15.050 35.516 1.00 66.19 87 THR A CA 1
ATOM 692 C C . THR A 1 87 ? 2.257 14.220 35.428 1.00 66.19 87 THR A C 1
ATOM 694 O O . THR A 1 87 ? 1.218 14.656 34.938 1.00 66.19 87 THR A O 1
ATOM 697 N N . LEU A 1 88 ? 2.364 12.965 35.852 1.00 66.75 88 LEU A N 1
ATOM 698 C CA . LEU A 1 88 ? 1.242 12.046 35.931 1.00 66.75 88 LEU A CA 1
ATOM 699 C C . LEU A 1 88 ? 0.343 12.434 37.106 1.00 66.75 88 LEU A C 1
ATOM 701 O O . LEU A 1 88 ? 0.814 12.842 38.168 1.00 66.75 88 LEU A O 1
ATOM 705 N N . HIS A 1 89 ? -0.966 12.286 36.913 1.00 70.81 89 HIS A N 1
ATOM 706 C CA . HIS A 1 89 ? -1.922 12.394 38.007 1.00 70.81 89 HIS A CA 1
ATOM 707 C C . HIS A 1 89 ? -1.605 11.314 39.064 1.00 70.81 89 HIS A C 1
ATOM 709 O O . HIS A 1 89 ? -1.266 10.194 38.678 1.00 70.81 89 HIS A O 1
ATOM 715 N N . PRO A 1 90 ? -1.741 11.585 40.375 1.00 69.19 90 PRO A N 1
ATOM 716 C CA . PRO A 1 90 ? -1.369 10.645 41.443 1.00 69.19 90 PRO A CA 1
ATOM 717 C C . PRO A 1 90 ? -2.085 9.284 41.399 1.00 69.19 90 PRO A C 1
ATOM 719 O O . PRO A 1 90 ? -1.647 8.338 42.042 1.00 69.19 90 PRO A O 1
ATOM 722 N N . SER A 1 91 ? -3.168 9.159 40.630 1.00 74.94 91 SER A N 1
ATOM 723 C CA . SER A 1 91 ? -3.881 7.894 40.405 1.00 74.94 91 SER A CA 1
ATOM 724 C C . SER A 1 91 ? -3.303 7.032 39.274 1.00 74.94 91 SER A C 1
ATOM 726 O O . SER A 1 91 ? -3.831 5.955 39.005 1.00 74.94 91 SER A O 1
ATOM 728 N N . VAL A 1 92 ? -2.285 7.506 38.552 1.00 73.81 92 VAL A N 1
ATOM 729 C CA . VAL A 1 92 ? -1.734 6.821 37.378 1.00 73.81 92 VAL A CA 1
ATOM 730 C C . VAL A 1 92 ? -0.463 6.078 37.760 1.00 73.81 92 VAL A C 1
ATOM 732 O O . VAL A 1 92 ? 0.546 6.677 38.125 1.00 73.81 92 VAL A O 1
ATOM 735 N N . VAL A 1 93 ? -0.496 4.757 37.603 1.00 72.06 93 VAL A N 1
ATOM 736 C CA . VAL A 1 93 ? 0.686 3.900 37.715 1.00 72.06 93 VAL A CA 1
ATOM 737 C C . VAL A 1 93 ? 1.309 3.764 36.329 1.00 72.06 93 VAL A C 1
ATOM 739 O O . VAL A 1 93 ? 0.703 3.198 35.422 1.00 72.06 93 VAL A O 1
ATOM 742 N N . PHE A 1 94 ? 2.523 4.284 36.153 1.00 66.19 94 PHE A N 1
ATOM 743 C CA . PHE A 1 94 ? 3.280 4.135 34.912 1.00 66.19 94 PHE A CA 1
ATOM 744 C C . PHE A 1 94 ? 4.364 3.073 35.072 1.00 66.19 94 PHE A C 1
ATOM 746 O O . PHE A 1 94 ? 5.251 3.196 35.914 1.00 66.19 94 PHE A O 1
ATOM 753 N N . THR A 1 95 ? 4.320 2.042 34.232 1.00 63.69 95 THR A N 1
ATOM 754 C CA . THR A 1 95 ? 5.374 1.030 34.129 1.00 63.69 95 THR A CA 1
ATOM 755 C C . THR A 1 95 ? 6.249 1.335 32.916 1.00 63.69 95 THR A C 1
ATOM 757 O O . THR A 1 95 ? 5.817 1.291 31.764 1.00 63.69 95 THR A O 1
ATOM 760 N N . ARG A 1 96 ? 7.520 1.677 33.159 1.00 62.75 96 ARG A N 1
ATOM 761 C CA . ARG A 1 96 ? 8.481 1.947 32.085 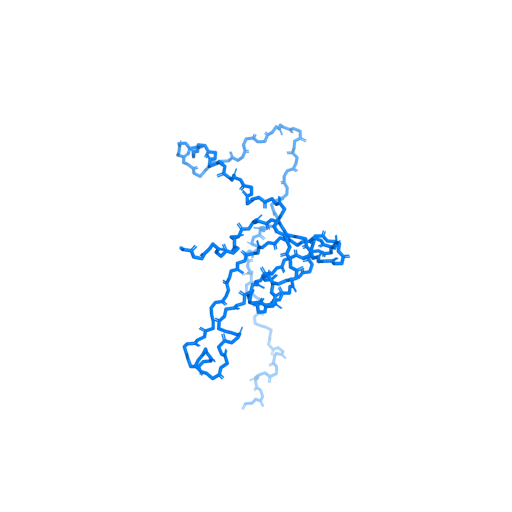1.00 62.75 96 ARG A CA 1
ATOM 762 C C . ARG A 1 96 ? 8.982 0.621 31.514 1.00 62.75 96 ARG A C 1
ATOM 764 O O . ARG A 1 96 ? 9.828 -0.036 32.103 1.00 62.75 96 ARG A O 1
ATOM 771 N N . TRP A 1 97 ? 8.519 0.262 30.321 1.00 56.88 97 TRP A N 1
ATOM 772 C CA . TRP A 1 97 ? 8.784 -1.035 29.672 1.00 56.88 97 TRP A CA 1
ATOM 773 C C . TRP A 1 97 ? 10.253 -1.303 29.263 1.00 56.88 97 TRP A C 1
ATOM 775 O O . TRP A 1 97 ? 10.566 -2.330 28.671 1.00 56.88 97 TRP A O 1
ATOM 785 N N . ARG A 1 98 ? 11.183 -0.383 29.549 1.00 57.03 98 ARG A N 1
ATOM 786 C CA . ARG A 1 98 ? 12.625 -0.558 29.315 1.00 57.03 98 ARG A CA 1
ATOM 787 C C . ARG A 1 98 ? 13.430 -0.025 30.492 1.00 57.03 98 ARG A C 1
ATOM 789 O O . ARG A 1 98 ? 14.196 0.930 30.353 1.00 57.03 98 ARG A O 1
ATOM 796 N N . GLU A 1 99 ? 13.273 -0.638 31.652 1.00 48.69 99 GLU A N 1
ATOM 797 C CA . GLU A 1 99 ? 14.361 -0.622 32.620 1.00 48.69 99 GLU A CA 1
ATOM 798 C C . GLU A 1 99 ? 15.454 -1.536 32.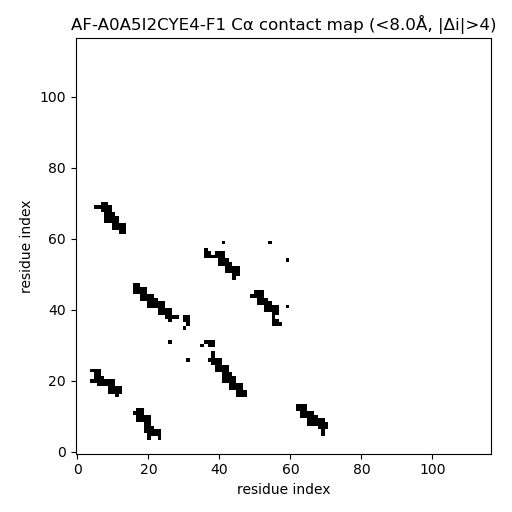062 1.00 48.69 99 GLU A C 1
ATOM 800 O O . GLU A 1 99 ? 15.300 -2.753 31.974 1.00 48.69 99 GLU A O 1
ATOM 805 N N . ARG A 1 100 ? 16.525 -0.930 31.541 1.00 49.97 100 ARG A N 1
ATOM 806 C CA . ARG A 1 100 ? 17.699 -1.675 31.094 1.00 49.97 100 ARG A CA 1
ATOM 807 C C . ARG A 1 100 ? 18.344 -2.209 32.367 1.00 49.97 100 ARG A C 1
ATOM 809 O O . ARG A 1 100 ? 19.102 -1.487 33.007 1.00 49.97 100 ARG A O 1
ATOM 816 N N . SER A 1 101 ? 18.008 -3.437 32.752 1.00 51.38 101 SER A N 1
ATOM 817 C CA . SER A 1 101 ? 18.748 -4.150 33.781 1.00 51.38 101 SER A CA 1
ATOM 818 C C . SER A 1 101 ? 20.218 -4.081 33.386 1.00 51.38 101 SER A C 1
ATOM 820 O O . SER A 1 101 ? 20.607 -4.471 32.281 1.00 51.38 101 SER A O 1
ATOM 822 N N . ILE A 1 102 ? 21.024 -3.469 34.253 1.00 55.59 102 ILE A N 1
ATOM 823 C CA . ILE A 1 102 ? 22.476 -3.521 34.154 1.00 55.59 102 ILE A CA 1
ATOM 824 C C . ILE A 1 102 ? 22.784 -5.009 34.046 1.00 55.59 102 ILE A C 1
ATOM 826 O O . ILE A 1 102 ? 22.527 -5.757 34.990 1.00 55.59 102 ILE A O 1
ATOM 830 N N . ARG A 1 103 ? 23.224 -5.458 32.864 1.00 52.50 103 ARG A N 1
ATOM 831 C CA . ARG A 1 103 ? 23.695 -6.826 32.682 1.00 52.50 103 ARG A CA 1
ATOM 832 C C . ARG A 1 103 ? 24.832 -6.987 33.679 1.00 52.50 103 ARG A C 1
ATOM 834 O O . ARG A 1 103 ? 25.917 -6.460 33.457 1.00 52.50 103 ARG A O 1
ATOM 841 N N . ARG A 1 104 ? 24.567 -7.663 34.796 1.00 52.62 104 ARG A N 1
ATOM 842 C CA . ARG A 1 104 ? 25.633 -8.267 35.580 1.00 52.62 104 ARG A CA 1
ATOM 843 C C . ARG A 1 104 ? 26.285 -9.259 34.632 1.00 52.62 104 ARG A C 1
ATOM 845 O O . ARG A 1 104 ? 25.601 -10.128 34.093 1.00 52.62 104 ARG A O 1
ATOM 852 N N . SER A 1 105 ? 27.563 -9.048 34.350 1.00 54.69 105 SER A N 1
ATOM 853 C CA . SER A 1 105 ? 28.410 -10.054 33.728 1.00 54.69 105 SER A CA 1
ATOM 854 C C . SER A 1 105 ? 28.176 -11.357 34.487 1.00 54.69 105 SER A C 1
ATOM 856 O O . SER A 1 105 ? 28.271 -11.358 35.716 1.00 54.69 105 SER A O 1
ATOM 858 N N . ALA A 1 106 ? 27.785 -12.422 33.790 1.00 59.53 106 ALA A N 1
ATOM 859 C CA . ALA A 1 106 ? 27.776 -13.739 34.406 1.00 59.53 106 ALA A CA 1
ATOM 860 C C . ALA A 1 106 ? 29.209 -14.035 34.867 1.00 59.53 106 ALA A C 1
ATOM 862 O O . ALA A 1 106 ? 30.158 -13.729 34.137 1.00 59.53 106 ALA A O 1
ATOM 863 N N . GLU A 1 107 ? 29.359 -14.558 36.083 1.00 63.00 107 GLU A N 1
ATOM 864 C CA . GLU A 1 107 ? 30.635 -15.111 36.528 1.00 63.00 107 GLU A CA 1
ATOM 865 C C . GLU A 1 107 ? 31.122 -16.118 35.476 1.00 63.00 107 GLU A C 1
ATOM 867 O O . GLU A 1 107 ? 30.296 -16.849 34.918 1.00 63.00 107 GLU A O 1
ATOM 872 N N . PRO A 1 108 ? 32.422 -16.129 35.146 1.00 60.59 108 PRO A N 1
ATOM 873 C CA . PRO A 1 108 ? 32.957 -17.101 34.211 1.00 60.59 108 PRO A CA 1
ATOM 874 C C . PRO A 1 108 ? 32.756 -18.500 34.797 1.00 60.59 108 PRO A C 1
ATOM 876 O O . PRO A 1 108 ? 33.411 -18.889 35.759 1.00 60.59 108 PRO A O 1
ATOM 879 N N . ASP A 1 109 ? 31.809 -19.233 34.224 1.00 64.25 109 ASP A N 1
ATOM 880 C CA . ASP A 1 109 ? 31.577 -20.631 34.541 1.00 64.25 109 ASP A CA 1
ATOM 881 C C . ASP A 1 109 ? 32.710 -21.459 33.927 1.00 64.25 109 ASP A C 1
ATOM 883 O O . ASP A 1 109 ? 32.899 -21.511 32.705 1.00 64.25 109 ASP A O 1
ATOM 887 N N . ASP A 1 110 ? 33.494 -22.094 34.794 1.00 62.69 110 ASP A N 1
ATOM 888 C CA . ASP A 1 110 ? 34.650 -22.899 34.420 1.00 62.69 110 ASP A CA 1
ATOM 889 C C . ASP A 1 110 ? 34.284 -24.175 33.641 1.00 62.69 110 ASP A C 1
ATOM 891 O O . ASP A 1 110 ? 35.194 -24.847 33.143 1.00 62.69 110 ASP A O 1
ATOM 895 N N . SER A 1 111 ? 32.988 -24.475 33.491 1.00 62.31 111 SER A N 1
ATOM 896 C CA . SER A 1 111 ? 32.447 -25.616 32.743 1.00 62.31 111 SER A CA 1
ATOM 897 C C . SER A 1 111 ? 32.306 -25.394 31.226 1.00 62.31 111 SER A C 1
ATOM 899 O O . SER A 1 111 ? 31.873 -26.295 30.501 1.00 62.31 111 SER A O 1
ATOM 901 N N . HIS A 1 112 ? 32.695 -24.226 30.701 1.00 67.19 112 HIS A N 1
ATOM 902 C CA . HIS A 1 112 ? 32.591 -23.942 29.268 1.00 67.19 112 HIS A CA 1
ATOM 903 C C . HIS A 1 112 ? 33.598 -24.759 28.425 1.00 67.19 112 HIS A C 1
ATOM 905 O O . HIS A 1 112 ? 34.810 -24.711 28.633 1.00 67.19 112 HIS A O 1
ATOM 911 N N . TYR A 1 113 ? 33.089 -25.459 27.403 1.00 61.12 113 TYR A N 1
ATOM 912 C CA . TYR A 1 113 ? 33.828 -26.353 26.486 1.00 61.12 113 TYR A CA 1
ATOM 913 C C . TYR A 1 113 ? 34.975 -25.706 25.676 1.00 61.12 113 TYR A C 1
ATOM 915 O O . TYR A 1 113 ? 35.697 -26.408 24.971 1.00 61.12 113 TYR A O 1
ATOM 923 N N . SER A 1 114 ? 35.175 -24.389 25.762 1.00 64.19 114 SER A N 1
ATOM 924 C CA . SER A 1 114 ? 36.216 -23.653 25.031 1.00 64.19 114 SER A CA 1
ATOM 925 C C . SER A 1 114 ? 37.641 -23.905 25.534 1.00 64.19 114 SER A C 1
ATOM 927 O O . SER A 1 114 ? 38.585 -23.423 24.921 1.00 64.19 114 SER A O 1
ATOM 929 N N . LYS A 1 115 ? 37.816 -24.651 26.631 1.00 59.66 115 LYS A N 1
ATOM 930 C CA . LYS A 1 115 ? 39.134 -25.008 27.184 1.00 59.66 115 LYS A CA 1
ATOM 931 C C . LYS A 1 115 ? 39.777 -26.242 26.533 1.00 59.66 115 LYS A C 1
ATOM 933 O O . LYS A 1 115 ? 40.897 -26.587 26.895 1.00 59.66 115 LYS A O 1
ATOM 938 N N . PHE A 1 116 ? 39.071 -26.923 25.627 1.00 60.34 116 PHE A N 1
ATOM 939 C CA . PHE A 1 116 ? 39.509 -28.184 25.011 1.00 60.34 116 PHE A CA 1
ATOM 940 C C . PHE A 1 116 ? 39.747 -28.091 23.491 1.00 60.34 116 PHE A C 1
ATOM 942 O O . PHE A 1 116 ? 39.816 -29.125 22.826 1.00 60.34 116 PHE A O 1
ATOM 949 N N . LEU A 1 117 ? 39.867 -26.877 22.944 1.00 53.84 117 LEU A N 1
ATOM 950 C CA . LEU A 1 117 ? 40.306 -26.601 21.568 1.00 53.84 117 LEU A CA 1
ATOM 951 C C . LEU A 1 117 ? 41.605 -25.796 21.601 1.00 53.84 117 LEU A C 1
ATOM 953 O O . LEU A 1 117 ? 42.450 -26.040 20.715 1.00 53.84 117 LEU A O 1
#

Nearest PDB structures (foldseek):
  6npc-assembly1_B  TM=4.476E-01  e=1.447E+00  Leisingera caerulea
  7eeb-assembly1_E  TM=4.036E-01  e=3.927E+00  Mus musculus
  2uyu-assembly1_A  TM=2.533E-01  e=8.935E+00  Escherichia coli

Foldseek 3Di:
DDDAADAQFKKAFPVGWIKGWHDKDADDPVCCVVPVQQRIKTWIATPVPRDIDIDGRVVCVVGIDTDGDHPPPPPDPPPPDDPDDDPDDPVDDDDDPDPPPPPPDPDPDPPDPPVPD

Organism: NCBI:txid149388

Mean predicted aligned error: 16.14 Å

Solvent-accessible surface area (backbone atoms only — not comparable to full-atom values): 7557 Å² total; per-residue (Å²): 132,86,83,70,85,50,56,52,19,32,32,31,38,84,88,70,54,47,31,34,32,64,40,74,45,74,46,56,71,71,52,27,73,76,39,61,69,60,25,36,29,37,35,32,30,34,72,89,77,66,49,74,50,72,44,36,41,68,59,45,68,72,45,40,44,85,73,43,75,40,75,80,78,71,78,69,80,74,75,88,71,73,99,65,77,82,86,66,58,94,89,61,88,83,80,74,94,74,74,77,72,78,77,71,77,75,76,86,64,87,84,55,77,79,83,78,118

Secondary structure (DSSP, 8-state):
---PPPTT-EEEETTS-EEEEEEEEEPPHHHHHH-GGGSEEEEEEETTT--EEEEEHHHHHHHEEEEEPPP----PPPPSSS-------TT-----TT-----PPPP--TT-GGGG-